Protein AF-A0A7C6WAG6-F1 (afdb_monomer)

Secondary structure (DSSP, 8-state):
-----EE--SS-HHHHHHHHHHHHHHHHHHTT--S-SS-HHHHHHHEE----TTSTT---HHHHHHHHHHHHHHSPPPPTTTHHHHHHHHHHHHHTTSS-TT----------TTHHHHTHHHHHHH--

Structure (mmCIF, N/CA/C/O backbone):
data_AF-A0A7C6WAG6-F1
#
_entry.id   AF-A0A7C6WAG6-F1
#
loop_
_atom_site.group_PDB
_atom_site.id
_atom_site.type_symbol
_atom_site.label_atom_id
_atom_site.label_alt_id
_atom_site.label_comp_id
_atom_site.label_asym_id
_atom_site.label_entity_id
_atom_site.label_seq_id
_atom_site.pdbx_PDB_ins_code
_atom_site.Cartn_x
_atom_site.Cartn_y
_atom_site.Cartn_z
_atom_site.occupancy
_atom_site.B_iso_or_equiv
_atom_site.auth_seq_id
_atom_site.auth_comp_id
_atom_site.auth_asym_id
_atom_site.auth_atom_id
_atom_site.pdbx_PDB_model_num
ATOM 1 N N . SER A 1 1 ? -20.829 -3.366 8.754 1.00 75.94 1 SER A N 1
ATOM 2 C CA . SER A 1 1 ? -19.854 -2.316 9.108 1.00 75.94 1 SER A CA 1
ATOM 3 C C . SER A 1 1 ? -18.840 -2.196 7.984 1.00 75.94 1 SER A C 1
ATOM 5 O O . SER A 1 1 ? -18.591 -3.189 7.307 1.00 75.94 1 SER A O 1
ATOM 7 N N . LEU A 1 2 ? -18.307 -0.996 7.737 1.00 87.19 2 LEU A N 1
ATOM 8 C CA . LEU A 1 2 ? -17.187 -0.804 6.810 1.00 87.19 2 LEU A CA 1
ATOM 9 C C . LEU A 1 2 ? -15.918 -1.352 7.477 1.00 87.19 2 LEU A C 1
ATOM 11 O O . LEU A 1 2 ? -15.669 -1.038 8.638 1.00 87.19 2 LEU A O 1
ATOM 15 N N . LYS A 1 3 ? -15.153 -2.190 6.773 1.00 92.44 3 LYS A N 1
ATOM 16 C CA . LYS A 1 3 ? -13.855 -2.686 7.244 1.00 92.44 3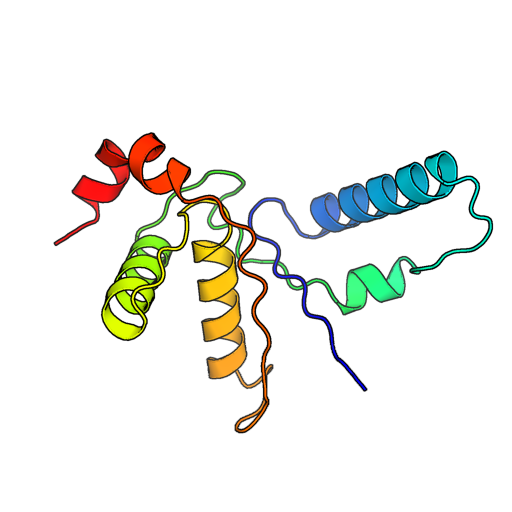 LYS A CA 1
ATOM 17 C C . LYS A 1 3 ? -12.759 -1.967 6.468 1.00 92.44 3 LYS A C 1
ATOM 19 O O . LYS A 1 3 ? -12.761 -2.018 5.241 1.00 92.44 3 LYS A O 1
ATOM 24 N N . THR A 1 4 ? -11.840 -1.334 7.183 1.00 94.00 4 THR A N 1
ATOM 25 C CA . THR A 1 4 ? -10.673 -0.666 6.599 1.00 94.00 4 THR A CA 1
ATOM 26 C C . THR A 1 4 ? -9.474 -1.598 6.677 1.00 94.00 4 THR A C 1
ATOM 28 O O . THR A 1 4 ? -9.233 -2.192 7.726 1.00 94.00 4 THR A O 1
ATOM 31 N N . LEU A 1 5 ? -8.748 -1.736 5.569 1.00 96.06 5 LEU A N 1
ATOM 32 C CA . LEU A 1 5 ? -7.491 -2.475 5.493 1.00 96.06 5 LEU A CA 1
ATOM 33 C C . LEU A 1 5 ? -6.408 -1.509 5.005 1.00 96.06 5 LEU A C 1
ATOM 35 O O . LEU A 1 5 ? -6.533 -0.948 3.917 1.00 96.06 5 LEU A O 1
ATOM 39 N N . CYS A 1 6 ? -5.364 -1.320 5.804 1.00 95.88 6 CYS A N 1
ATOM 40 C CA . CYS A 1 6 ? -4.226 -0.461 5.496 1.00 95.88 6 CYS A CA 1
ATOM 41 C C . CYS A 1 6 ? -3.039 -1.348 5.118 1.00 95.88 6 CYS A C 1
ATOM 43 O O . CYS A 1 6 ? -2.472 -2.017 5.977 1.00 95.88 6 CYS A O 1
ATOM 45 N N . ILE A 1 7 ? -2.684 -1.389 3.834 1.00 97.38 7 ILE A N 1
ATOM 46 C CA . ILE A 1 7 ? -1.595 -2.233 3.325 1.00 97.38 7 ILE A CA 1
ATOM 47 C C . ILE A 1 7 ? -0.280 -1.450 3.422 1.00 97.38 7 ILE A C 1
ATOM 49 O O . ILE A 1 7 ? -0.114 -0.438 2.746 1.00 97.38 7 ILE A O 1
ATOM 53 N N . GLY A 1 8 ? 0.640 -1.908 4.271 1.00 96.19 8 GLY A N 1
ATOM 54 C CA . GLY A 1 8 ? 1.963 -1.317 4.471 1.00 96.19 8 GLY A CA 1
ATOM 55 C C . GLY A 1 8 ? 2.941 -1.718 3.365 1.00 96.19 8 GLY A C 1
ATOM 56 O O . GLY A 1 8 ? 3.163 -2.908 3.135 1.00 96.19 8 GLY A O 1
ATOM 57 N N . VAL A 1 9 ? 3.522 -0.719 2.693 1.00 95.62 9 VAL A N 1
ATOM 58 C CA . VAL A 1 9 ? 4.284 -0.871 1.433 1.00 95.62 9 VAL A CA 1
ATOM 59 C C . VAL A 1 9 ? 5.752 -0.427 1.509 1.00 95.62 9 VAL A C 1
ATOM 61 O O . VAL A 1 9 ? 6.440 -0.355 0.489 1.00 95.62 9 VAL A O 1
ATOM 64 N N . GLY A 1 10 ? 6.246 -0.140 2.711 1.00 90.94 10 GLY A N 1
ATOM 65 C CA . GLY A 1 10 ? 7.623 0.288 2.945 1.00 90.94 10 GLY A CA 1
ATOM 66 C C . GLY A 1 10 ? 8.197 -0.411 4.163 1.00 90.94 10 GLY A C 1
ATOM 67 O O . GLY A 1 10 ? 8.780 -1.490 4.039 1.00 90.94 10 GLY A O 1
ATOM 68 N N . ASP A 1 11 ? 7.993 0.209 5.316 1.00 91.56 11 ASP A N 1
ATOM 69 C CA . ASP A 1 11 ? 8.721 -0.111 6.538 1.00 91.56 11 ASP A CA 1
ATOM 70 C C . ASP A 1 11 ? 8.195 -1.367 7.254 1.00 91.56 11 ASP A C 1
ATOM 72 O O . ASP A 1 11 ? 7.068 -1.830 7.000 1.00 91.56 11 ASP A O 1
ATOM 76 N N . PRO A 1 12 ? 9.010 -1.967 8.142 1.00 92.69 12 PRO A N 1
ATOM 77 C CA . PRO A 1 12 ? 8.574 -3.047 9.011 1.00 92.69 12 PRO A CA 1
ATOM 78 C C . PRO A 1 12 ? 7.339 -2.658 9.824 1.00 92.69 12 PRO A C 1
ATOM 80 O O . PRO A 1 12 ? 7.095 -1.493 10.127 1.00 92.69 12 PRO A O 1
ATOM 83 N N . ARG A 1 13 ? 6.560 -3.668 10.222 1.00 93.06 13 ARG A N 1
ATOM 84 C CA . ARG A 1 13 ? 5.277 -3.458 10.907 1.00 93.06 13 ARG A CA 1
ATOM 85 C C . ARG A 1 13 ? 5.396 -2.548 12.132 1.00 93.06 13 ARG A C 1
ATOM 87 O O . ARG A 1 13 ? 4.534 -1.705 12.322 1.00 93.06 13 ARG A O 1
ATOM 94 N N . GLU A 1 14 ? 6.401 -2.776 12.969 1.00 93.19 14 GLU A N 1
ATOM 95 C CA . GLU A 1 14 ? 6.572 -2.065 14.241 1.00 93.19 14 GLU A CA 1
ATOM 96 C C . GLU A 1 14 ? 6.820 -0.570 14.011 1.00 93.19 14 GLU A C 1
ATOM 98 O O . GLU A 1 14 ? 6.098 0.252 14.567 1.00 93.19 14 GLU A O 1
ATOM 103 N N . GLU A 1 15 ? 7.742 -0.240 13.106 1.00 93.31 15 GLU A N 1
ATOM 104 C CA . GLU A 1 15 ? 8.058 1.136 12.702 1.00 93.31 15 GLU A CA 1
ATOM 105 C C . GLU A 1 15 ? 6.845 1.828 12.067 1.00 93.31 15 GLU A C 1
ATOM 107 O O . GLU A 1 15 ? 6.451 2.910 12.491 1.00 93.31 15 GLU A O 1
ATOM 112 N N . LEU A 1 16 ? 6.158 1.152 11.139 1.00 92.81 16 LEU A N 1
ATOM 113 C CA . LEU A 1 16 ? 4.955 1.692 10.504 1.00 92.81 16 LEU A CA 1
ATOM 114 C C . LEU A 1 16 ? 3.842 2.005 11.518 1.00 92.81 16 LEU A C 1
ATOM 116 O O . LEU A 1 16 ? 3.141 3.007 11.378 1.00 92.81 16 LEU A O 1
ATOM 120 N N . LEU A 1 17 ? 3.644 1.156 12.530 1.00 94.56 17 LEU A N 1
ATOM 121 C CA . LEU A 1 17 ? 2.634 1.393 13.565 1.00 94.56 17 LEU A CA 1
ATOM 122 C C . LEU A 1 17 ? 3.012 2.568 14.469 1.00 94.56 17 LEU A C 1
ATOM 124 O O . LEU A 1 17 ? 2.138 3.372 14.806 1.00 94.56 17 LEU A O 1
ATOM 128 N N . GLU A 1 18 ? 4.287 2.672 14.842 1.00 93.94 18 GLU A N 1
ATOM 129 C CA . GLU A 1 18 ? 4.802 3.791 15.630 1.00 93.94 18 GLU A CA 1
ATOM 130 C C . GLU A 1 18 ? 4.620 5.115 14.879 1.00 93.94 18 GLU A C 1
ATOM 132 O O . GLU A 1 18 ? 4.008 6.045 15.414 1.00 93.94 18 GLU A O 1
ATOM 137 N N . ASP A 1 19 ? 5.038 5.173 13.614 1.00 93.12 19 ASP A N 1
ATOM 138 C CA . ASP A 1 19 ? 4.938 6.369 12.778 1.00 93.12 19 ASP A CA 1
ATOM 139 C C . ASP A 1 19 ? 3.492 6.820 12.577 1.00 93.12 19 ASP A C 1
ATOM 141 O O . ASP A 1 19 ? 3.168 8.002 12.746 1.00 93.12 19 ASP A O 1
ATOM 145 N N . VAL A 1 20 ? 2.591 5.886 12.255 1.00 92.38 20 VAL A N 1
ATOM 146 C CA . VAL A 1 20 ? 1.168 6.204 12.083 1.00 92.38 20 VAL A CA 1
ATOM 147 C C . VAL A 1 20 ? 0.574 6.724 13.389 1.00 92.38 20 VAL A C 1
ATOM 149 O O . VAL A 1 20 ? -0.153 7.718 13.367 1.00 92.38 20 VAL A O 1
ATOM 152 N N . ASN A 1 21 ? 0.905 6.113 14.528 1.00 91.62 21 ASN A N 1
ATOM 153 C CA . ASN A 1 21 ? 0.426 6.582 15.825 1.00 91.62 21 ASN A CA 1
ATOM 154 C C . ASN A 1 21 ? 0.933 8.001 16.135 1.00 91.62 21 ASN A C 1
ATOM 156 O O . ASN A 1 21 ? 0.151 8.872 16.515 1.00 91.62 21 ASN A O 1
ATOM 160 N N . VAL A 1 22 ? 2.217 8.276 15.885 1.00 92.19 22 VAL A N 1
ATOM 161 C CA . VAL A 1 22 ? 2.802 9.616 16.048 1.00 92.19 22 VAL A CA 1
ATOM 162 C C . VAL A 1 22 ? 2.112 10.646 15.145 1.00 92.19 22 VAL A C 1
ATOM 164 O O . VAL A 1 22 ? 1.848 11.768 15.586 1.00 92.19 22 VAL A O 1
ATOM 167 N N . LEU A 1 23 ? 1.808 10.298 13.892 1.00 92.69 23 LEU A N 1
ATOM 168 C CA . LEU A 1 23 ? 1.108 11.188 12.959 1.00 92.69 23 LEU A CA 1
ATOM 169 C C . LEU A 1 23 ? -0.331 11.473 13.392 1.00 92.69 23 LEU A C 1
ATOM 171 O O . LEU A 1 23 ? -0.783 12.614 13.260 1.00 92.69 23 LEU A O 1
ATOM 175 N N . VAL A 1 24 ? -1.037 10.474 13.923 1.00 90.88 24 VAL A N 1
ATOM 176 C CA . VAL A 1 24 ? -2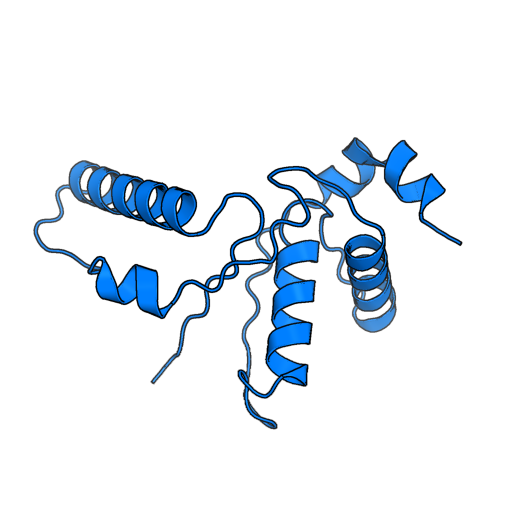.389 10.641 14.473 1.00 90.88 24 VAL A CA 1
ATOM 177 C C . VAL A 1 24 ? -2.358 11.609 15.654 1.00 90.88 24 VAL A C 1
ATOM 179 O O . VAL A 1 24 ? -3.054 12.622 15.609 1.00 90.88 24 VAL A O 1
ATOM 182 N N . GLU A 1 25 ? -1.500 11.373 16.649 1.00 89.88 25 GLU A N 1
ATOM 183 C CA . GLU A 1 25 ? -1.385 12.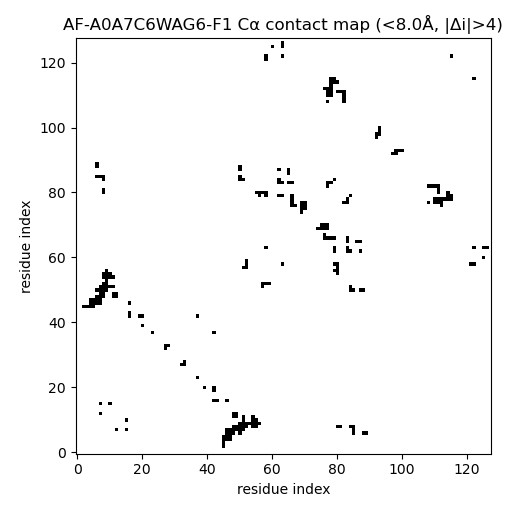236 17.836 1.00 89.88 25 GLU A CA 1
ATOM 184 C C . GLU A 1 25 ? -1.015 13.682 17.469 1.00 89.88 25 GLU A C 1
ATOM 186 O O . GLU A 1 25 ? -1.643 14.640 17.929 1.00 89.88 25 GLU A O 1
ATOM 191 N N . LYS A 1 26 ? -0.042 13.863 16.567 1.00 92.25 26 LYS A N 1
ATOM 192 C CA . LYS A 1 26 ? 0.345 15.197 16.080 1.00 92.25 26 LYS A CA 1
ATOM 193 C C . LYS A 1 26 ? -0.796 15.892 15.341 1.00 92.25 26 LYS A C 1
ATOM 195 O O . LYS A 1 26 ? -0.988 17.093 15.511 1.00 92.25 26 LYS A O 1
ATOM 200 N N . THR A 1 27 ? -1.553 15.154 14.532 1.00 92.50 27 THR A N 1
ATOM 201 C CA . THR A 1 27 ? -2.691 15.700 13.783 1.00 92.50 27 THR A CA 1
ATOM 202 C C . THR A 1 27 ? -3.818 16.122 14.723 1.00 92.50 27 THR A C 1
ATOM 204 O O . THR A 1 27 ? -4.347 17.219 14.569 1.00 92.50 27 THR A O 1
ATOM 207 N N . LEU A 1 28 ? -4.148 15.308 15.730 1.00 91.12 28 LEU A N 1
ATOM 208 C CA . LEU A 1 28 ? -5.151 15.653 16.744 1.00 91.12 28 LEU A CA 1
ATOM 209 C C . LEU A 1 28 ? -4.755 16.908 17.526 1.00 91.12 28 LEU A C 1
ATOM 211 O O . LEU A 1 28 ? -5.580 17.805 17.703 1.00 91.12 28 LEU A O 1
ATOM 215 N N . SER A 1 29 ? -3.478 17.010 17.908 1.00 90.81 29 SER A N 1
ATOM 216 C CA . SER A 1 29 ? -2.944 18.200 18.570 1.00 90.81 29 SER A CA 1
ATOM 217 C C . SER A 1 29 ? -3.053 19.454 17.697 1.00 90.81 29 SER A C 1
ATOM 219 O O . SER A 1 29 ? -3.450 20.500 18.204 1.00 90.81 29 SER A O 1
ATOM 221 N N . LEU A 1 30 ? -2.743 19.363 16.398 1.00 94.38 30 LEU A N 1
ATOM 222 C CA . LEU A 1 30 ? -2.860 20.490 15.461 1.00 94.38 30 LEU A CA 1
ATOM 223 C C . LEU A 1 30 ? -4.309 20.928 15.219 1.00 94.38 30 LEU A C 1
ATOM 225 O O . LEU A 1 30 ? -4.548 22.092 14.906 1.00 94.38 30 LEU A O 1
ATOM 229 N N . LEU A 1 31 ? -5.261 20.002 15.330 1.00 93.25 31 LEU A N 1
ATOM 230 C CA . LEU A 1 31 ? -6.688 20.269 15.154 1.00 93.25 31 LEU A CA 1
ATOM 231 C C . LEU A 1 31 ? -7.389 20.684 16.456 1.00 93.25 31 LEU A C 1
ATOM 233 O O . LEU A 1 31 ? -8.603 20.871 16.437 1.00 93.25 31 LEU A O 1
ATOM 237 N N . GLU A 1 32 ? -6.652 20.808 17.566 1.00 93.19 32 GLU A N 1
ATOM 238 C CA . GLU A 1 32 ? -7.197 21.107 18.901 1.00 93.19 32 GLU A CA 1
ATOM 239 C C . GLU A 1 32 ? -8.322 20.132 19.309 1.00 93.19 32 GLU A C 1
ATOM 241 O O . GLU A 1 32 ? -9.288 20.496 19.981 1.00 93.19 32 GLU A O 1
ATOM 246 N N . MET A 1 33 ? -8.215 18.872 18.875 1.00 88.62 33 MET A N 1
ATOM 247 C CA . MET A 1 33 ? -9.205 17.837 19.162 1.00 88.62 33 MET A CA 1
ATOM 248 C C . MET A 1 33 ? -8.784 17.017 20.380 1.00 88.62 33 MET A C 1
ATOM 250 O O . MET A 1 33 ? -7.761 16.334 20.361 1.00 88.62 33 MET A O 1
ATOM 254 N N . GLU A 1 34 ? -9.610 17.041 21.427 1.00 74.00 34 GLU A N 1
ATOM 255 C CA . GLU A 1 34 ? -9.461 16.166 22.590 1.00 74.00 34 GLU A CA 1
ATOM 256 C C . GLU A 1 34 ? -10.226 14.848 22.374 1.00 74.00 34 GLU A C 1
ATOM 258 O O . GLU A 1 34 ? -11.429 14.844 22.108 1.00 74.00 34 GLU A O 1
ATOM 263 N N . GLY A 1 35 ? -9.529 13.717 22.515 1.00 64.69 35 GLY A N 1
ATOM 264 C CA . GLY A 1 35 ? -10.104 12.372 22.411 1.00 64.69 35 GLY A CA 1
ATOM 265 C C . GLY A 1 35 ? -9.606 11.587 21.195 1.00 64.69 35 GLY A C 1
ATOM 266 O O . GLY A 1 35 ? -9.624 12.065 20.063 1.00 64.69 35 GLY A O 1
ATOM 267 N N . GLY A 1 36 ? -9.163 10.350 21.442 1.00 64.69 36 GLY A N 1
ATOM 268 C CA . GLY A 1 36 ? -8.633 9.450 20.420 1.00 64.69 36 GLY A CA 1
ATOM 269 C C . GLY A 1 36 ? -9.711 9.022 19.427 1.00 64.69 36 GLY A C 1
ATOM 270 O O . GLY A 1 36 ? -10.488 8.111 19.704 1.00 64.69 36 GLY A O 1
ATOM 271 N N . ILE A 1 37 ? -9.741 9.672 18.259 1.00 79.44 37 ILE A N 1
ATOM 272 C CA . ILE A 1 37 ? -10.568 9.268 17.104 1.00 79.44 37 ILE A CA 1
ATOM 273 C C . ILE A 1 37 ? -10.227 7.831 16.678 1.00 79.44 37 ILE A C 1
ATOM 275 O O . ILE A 1 37 ? -11.088 7.094 16.199 1.00 79.44 37 ILE A O 1
ATOM 279 N N . LEU A 1 38 ? -8.968 7.439 16.869 1.00 85.31 38 LEU A N 1
ATOM 280 C CA . LEU A 1 38 ? -8.446 6.098 16.657 1.00 85.31 38 LEU A CA 1
ATOM 281 C C . LEU A 1 38 ? -7.640 5.696 17.890 1.00 85.31 38 LEU A C 1
ATOM 283 O O . LEU A 1 38 ? -6.876 6.501 18.419 1.00 85.31 38 LEU A O 1
ATOM 287 N N . THR A 1 39 ? -7.789 4.452 18.333 1.00 88.69 39 THR A N 1
ATOM 288 C CA . THR A 1 39 ? -6.880 3.853 19.316 1.00 88.69 39 THR A CA 1
ATOM 289 C C . THR A 1 39 ? -5.720 3.153 18.608 1.00 88.69 39 THR A C 1
ATOM 291 O O . THR A 1 39 ? -5.843 2.740 17.453 1.00 88.69 39 THR A O 1
ATOM 294 N N . VAL A 1 40 ? -4.615 2.917 19.323 1.00 87.56 40 VAL A N 1
ATOM 295 C CA . VAL A 1 40 ? -3.502 2.076 18.832 1.00 87.56 40 VAL A CA 1
ATOM 296 C C . VAL A 1 40 ? -4.016 0.726 18.325 1.00 87.56 40 VAL A C 1
ATOM 298 O O . VAL A 1 40 ? -3.630 0.268 17.255 1.00 87.56 40 VAL A O 1
ATOM 301 N N . LYS A 1 41 ? -4.974 0.125 19.038 1.00 91.31 41 LYS A N 1
ATOM 302 C CA . LYS A 1 41 ? -5.577 -1.154 18.657 1.00 91.31 41 LYS A CA 1
ATOM 303 C C . LYS A 1 41 ? -6.368 -1.073 17.346 1.00 91.31 41 LYS A C 1
ATOM 305 O O . LYS A 1 41 ? -6.385 -2.047 16.594 1.00 91.31 41 LYS A O 1
ATOM 310 N N . ASP A 1 42 ? -7.013 0.059 17.061 1.00 92.06 42 ASP A N 1
ATOM 311 C CA . ASP A 1 42 ? -7.718 0.268 15.790 1.00 92.06 42 ASP A CA 1
ATOM 312 C C . ASP A 1 42 ? -6.725 0.344 14.625 1.00 92.06 42 ASP A C 1
ATOM 314 O O . ASP A 1 42 ? -6.931 -0.297 13.591 1.00 92.06 42 ASP A O 1
ATOM 318 N N . ILE A 1 43 ? -5.614 1.063 14.817 1.00 92.12 43 ILE A N 1
ATOM 319 C CA . ILE A 1 43 ? -4.525 1.178 13.836 1.00 92.12 43 ILE A CA 1
ATOM 320 C C . ILE A 1 43 ? -3.893 -0.199 13.590 1.00 92.12 43 ILE A C 1
ATOM 322 O O . ILE A 1 43 ? -3.785 -0.649 12.445 1.00 92.12 43 ILE A O 1
ATOM 326 N N . GLU A 1 44 ? -3.535 -0.913 14.656 1.00 94.19 44 GLU A N 1
ATOM 327 C CA . GLU A 1 44 ? -2.958 -2.256 14.588 1.00 94.19 44 GLU A CA 1
ATOM 328 C C . GLU A 1 44 ? -3.879 -3.256 13.887 1.00 94.19 44 GLU A C 1
ATOM 330 O O . GLU A 1 44 ? -3.415 -4.041 13.053 1.00 94.19 44 GLU A O 1
ATOM 335 N N . GLY A 1 45 ? -5.173 -3.224 14.218 1.00 94.12 45 GLY A N 1
ATOM 336 C CA . GLY A 1 45 ? -6.181 -4.130 13.675 1.00 94.12 45 GLY A CA 1
ATOM 337 C C . GLY A 1 45 ? -6.504 -3.884 12.200 1.00 94.12 45 GLY A C 1
ATOM 338 O O . GLY A 1 45 ? -6.896 -4.821 11.502 1.00 94.12 45 GLY A O 1
ATOM 339 N N . ALA A 1 46 ? -6.326 -2.652 11.714 1.00 94.38 46 ALA A N 1
ATOM 340 C CA . ALA A 1 46 ? -6.494 -2.307 10.303 1.00 94.38 46 ALA A CA 1
ATOM 341 C C . ALA A 1 46 ? -5.223 -2.554 9.469 1.00 94.38 46 ALA A C 1
ATOM 343 O O . ALA A 1 46 ? -5.313 -2.726 8.252 1.00 94.38 46 ALA A O 1
ATOM 344 N N . THR A 1 47 ? -4.047 -2.570 10.098 1.00 95.56 47 THR A N 1
ATOM 345 C CA . THR A 1 47 ? -2.752 -2.629 9.408 1.00 95.56 47 THR A CA 1
ATOM 346 C C . THR A 1 47 ? -2.387 -4.041 8.966 1.00 95.56 47 THR A C 1
ATOM 348 O O . THR A 1 47 ? -2.297 -4.967 9.776 1.00 95.56 47 THR A O 1
ATOM 351 N N . ILE A 1 48 ? -2.055 -4.185 7.687 1.00 96.19 48 ILE A N 1
ATOM 352 C CA . ILE A 1 48 ? -1.523 -5.398 7.070 1.00 96.19 48 ILE A CA 1
ATOM 353 C C . ILE A 1 48 ? -0.113 -5.083 6.571 1.00 96.19 48 ILE A C 1
ATOM 355 O O . ILE A 1 48 ? 0.063 -4.256 5.684 1.00 96.19 48 ILE A O 1
ATOM 359 N N . ALA A 1 49 ? 0.893 -5.730 7.153 1.00 94.56 49 ALA A N 1
ATOM 360 C CA . ALA A 1 49 ? 2.298 -5.523 6.803 1.00 94.56 49 ALA A CA 1
ATOM 361 C C . ALA A 1 49 ? 2.813 -6.631 5.869 1.00 94.56 49 ALA A C 1
ATOM 363 O O . ALA A 1 49 ? 2.114 -7.609 5.616 1.00 94.56 49 ALA A O 1
ATOM 364 N N . GLY A 1 50 ? 4.056 -6.492 5.400 1.00 94.38 50 GLY A N 1
ATOM 365 C CA . GLY A 1 50 ? 4.743 -7.518 4.605 1.00 94.38 50 GLY A CA 1
ATOM 366 C C . GLY A 1 50 ? 4.814 -7.236 3.104 1.00 94.38 50 GLY A C 1
ATOM 367 O O . GLY A 1 50 ? 5.476 -7.978 2.389 1.00 94.38 50 GLY A O 1
ATOM 368 N N . TYR A 1 51 ? 4.228 -6.135 2.629 1.00 97.00 51 TYR A N 1
ATOM 369 C CA . TYR A 1 51 ? 4.269 -5.734 1.217 1.00 97.00 51 TYR A CA 1
ATOM 370 C C . TYR A 1 51 ? 5.302 -4.632 0.946 1.00 97.00 51 TYR A C 1
ATOM 372 O O . TYR A 1 51 ? 5.164 -3.863 0.001 1.00 97.00 51 TYR A O 1
ATOM 380 N N . GLY A 1 52 ? 6.348 -4.553 1.776 1.00 95.19 52 GLY A N 1
ATOM 381 C CA . GLY A 1 52 ? 7.467 -3.622 1.603 1.00 95.19 52 GLY A CA 1
ATOM 382 C C . GLY A 1 52 ? 8.447 -4.028 0.500 1.00 95.19 52 GLY A C 1
ATOM 383 O O . GLY A 1 52 ? 9.074 -3.165 -0.105 1.00 95.19 52 GLY A O 1
ATOM 384 N N . PHE A 1 53 ? 8.552 -5.327 0.188 1.00 95.25 53 PHE A N 1
ATOM 385 C CA . PHE A 1 53 ? 9.456 -5.869 -0.842 1.00 95.25 53 PHE A CA 1
ATOM 386 C C . PHE A 1 53 ? 10.925 -5.444 -0.685 1.00 95.25 53 PHE A C 1
ATOM 388 O O . PHE A 1 53 ? 11.575 -5.073 -1.653 1.00 95.25 53 PHE A O 1
ATOM 395 N N . GLY A 1 54 ? 11.454 -5.497 0.538 1.00 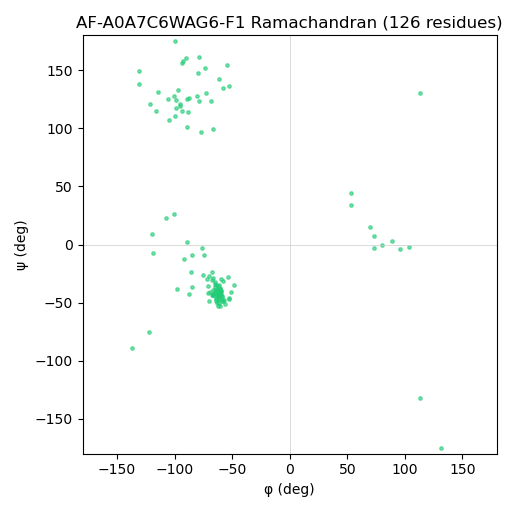90.94 54 GLY A N 1
ATOM 396 C CA . GLY A 1 54 ? 12.834 -5.087 0.831 1.00 90.94 54 GLY A CA 1
ATOM 397 C C . GLY A 1 54 ? 12.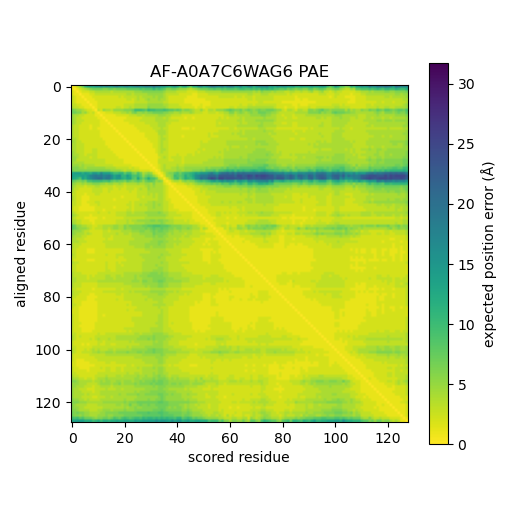976 -3.648 1.330 1.00 90.94 54 GLY A C 1
ATOM 398 O O . GLY A 1 54 ? 14.070 -3.276 1.740 1.00 90.94 54 GLY A O 1
ATOM 399 N N . GLY A 1 55 ? 11.879 -2.885 1.373 1.00 91.81 55 GLY A N 1
ATOM 400 C CA . GLY A 1 55 ? 11.806 -1.590 2.044 1.00 91.81 55 GLY A CA 1
ATOM 401 C C . GLY A 1 55 ? 11.181 -0.492 1.189 1.00 91.81 55 GLY A C 1
ATOM 402 O O . GLY A 1 55 ? 10.687 -0.705 0.072 1.00 91.81 55 GLY A O 1
ATOM 403 N N . TYR A 1 56 ? 11.193 0.719 1.737 1.00 92.62 56 TYR A N 1
ATOM 404 C CA . TYR A 1 56 ? 10.708 1.900 1.041 1.00 92.62 56 TYR A CA 1
ATOM 405 C C . TYR A 1 56 ? 11.460 2.135 -0.282 1.00 92.62 56 TYR A C 1
ATOM 407 O O . TYR A 1 56 ? 12.684 2.044 -0.354 1.00 92.62 56 TYR A O 1
ATOM 415 N N . GLY A 1 57 ? 10.717 2.435 -1.352 1.00 93.25 57 GLY A N 1
ATOM 416 C CA . GLY A 1 57 ? 11.290 2.730 -2.671 1.00 93.25 57 GLY A CA 1
ATOM 417 C C . GLY A 1 57 ? 11.852 1.527 -3.438 1.00 93.25 57 GLY A C 1
ATOM 418 O O . GLY A 1 57 ? 12.266 1.694 -4.582 1.00 93.25 57 GLY A O 1
ATOM 419 N N . THR A 1 58 ? 11.85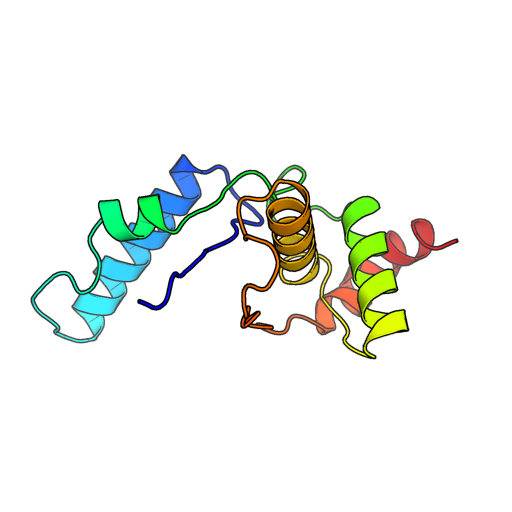6 0.316 -2.866 1.00 95.50 58 THR A N 1
ATOM 420 C CA . THR A 1 58 ? 12.341 -0.872 -3.582 1.00 95.50 58 THR A CA 1
ATOM 421 C C . THR A 1 58 ? 11.401 -1.246 -4.725 1.00 95.50 58 THR A C 1
ATOM 423 O O . THR A 1 58 ? 10.211 -1.477 -4.495 1.00 95.50 58 THR A O 1
ATOM 426 N N . ILE A 1 59 ? 11.948 -1.322 -5.941 1.00 96.50 59 ILE A N 1
ATOM 427 C CA . ILE A 1 59 ? 11.229 -1.697 -7.162 1.00 96.50 59 ILE A CA 1
ATOM 428 C C . ILE A 1 59 ? 11.493 -3.174 -7.450 1.00 96.50 59 ILE A C 1
ATOM 430 O O . ILE A 1 59 ? 12.647 -3.587 -7.552 1.00 96.50 59 ILE A O 1
ATOM 434 N N . VAL A 1 60 ? 10.432 -3.971 -7.579 1.00 96.38 60 VAL A N 1
ATOM 435 C CA . VAL A 1 60 ? 10.534 -5.419 -7.812 1.00 96.38 60 VAL A CA 1
ATOM 436 C C . VAL A 1 60 ? 9.642 -5.868 -8.960 1.00 96.38 60 VAL A C 1
ATOM 438 O O . VAL A 1 60 ? 8.573 -5.298 -9.201 1.00 96.38 60 VAL A O 1
ATOM 441 N N . LYS A 1 61 ? 10.073 -6.919 -9.660 1.00 96.94 61 LYS A N 1
ATOM 442 C CA . LYS A 1 61 ? 9.443 -7.394 -10.895 1.00 96.94 61 LYS A CA 1
ATOM 443 C C . LYS A 1 61 ? 7.981 -7.789 -10.695 1.00 96.94 61 LYS A C 1
ATOM 445 O O . LYS A 1 61 ? 7.141 -7.476 -11.530 1.00 96.94 61 LYS A O 1
ATOM 450 N N . GLU A 1 62 ? 7.661 -8.435 -9.584 1.00 96.50 62 GLU A N 1
ATOM 451 C CA . GLU A 1 62 ? 6.315 -8.899 -9.248 1.00 96.50 62 GLU A CA 1
ATOM 452 C C . GLU A 1 62 ? 5.320 -7.735 -9.152 1.00 96.50 62 GLU A C 1
ATOM 454 O O . GLU A 1 62 ? 4.182 -7.841 -9.612 1.00 96.50 62 GLU A O 1
ATOM 459 N N . VAL A 1 63 ? 5.764 -6.596 -8.614 1.00 97.75 63 VAL A N 1
ATOM 460 C CA . VAL A 1 63 ? 4.958 -5.372 -8.536 1.00 97.75 63 VAL A CA 1
ATOM 461 C C . VAL A 1 63 ? 4.786 -4.764 -9.927 1.00 97.75 63 VAL A C 1
ATOM 463 O O . VAL A 1 63 ? 3.671 -4.390 -10.285 1.00 97.75 63 VAL A O 1
ATOM 466 N N . ILE A 1 64 ? 5.840 -4.733 -10.749 1.00 97.94 64 ILE A N 1
ATOM 467 C CA . ILE A 1 64 ? 5.748 -4.253 -12.140 1.00 97.94 64 ILE A CA 1
ATOM 468 C C . ILE A 1 64 ? 4.769 -5.099 -12.966 1.00 97.94 64 ILE A C 1
ATOM 470 O O . ILE A 1 64 ? 3.983 -4.554 -13.745 1.00 97.94 64 ILE A O 1
ATOM 474 N N . GLU A 1 65 ? 4.741 -6.416 -12.763 1.00 97.81 65 GLU A N 1
ATOM 475 C CA . GLU A 1 65 ? 3.765 -7.299 -13.407 1.00 97.81 65 GLU A CA 1
ATOM 476 C C . GLU A 1 65 ? 2.322 -6.983 -12.986 1.00 97.81 65 GLU A C 1
ATOM 478 O O . GLU A 1 65 ? 1.433 -6.962 -13.843 1.00 97.81 65 GLU A O 1
ATOM 483 N N . VAL A 1 66 ? 2.080 -6.654 -11.710 1.00 98.00 66 VAL A N 1
ATOM 484 C CA . VAL A 1 66 ? 0.761 -6.189 -11.241 1.00 98.00 66 VAL A CA 1
ATOM 485 C C . VAL A 1 66 ? 0.375 -4.864 -11.890 1.00 98.00 66 VAL A C 1
ATOM 487 O O . VAL A 1 66 ? -0.739 -4.747 -12.402 1.00 98.00 66 VAL A O 1
ATOM 490 N N . ILE A 1 67 ? 1.284 -3.886 -11.939 1.00 97.94 67 ILE A N 1
ATOM 491 C CA . ILE A 1 67 ? 1.027 -2.598 -12.604 1.00 97.94 67 ILE A CA 1
ATOM 492 C C . ILE A 1 67 ? 0.637 -2.836 -14.063 1.00 97.94 67 ILE A C 1
ATOM 494 O O . ILE A 1 67 ? -0.375 -2.314 -14.534 1.00 97.94 67 ILE A O 1
ATOM 498 N N . ARG A 1 68 ? 1.398 -3.673 -14.778 1.00 97.44 68 ARG A N 1
ATOM 499 C CA . ARG A 1 68 ? 1.130 -3.981 -16.186 1.00 97.44 68 ARG A CA 1
ATOM 500 C C . ARG A 1 68 ? -0.193 -4.720 -16.371 1.00 97.44 68 ARG A C 1
ATOM 502 O O . ARG A 1 68 ? -0.909 -4.451 -17.337 1.00 97.44 68 ARG A O 1
ATOM 509 N N . TYR A 1 69 ? -0.523 -5.639 -15.467 1.00 97.88 69 TYR A N 1
ATOM 510 C CA . TYR A 1 69 ? -1.801 -6.345 -15.464 1.00 97.88 69 TYR A CA 1
ATOM 511 C C . TYR A 1 69 ? -2.974 -5.370 -15.311 1.00 97.88 69 TYR A C 1
ATOM 513 O O . TYR A 1 69 ? -3.866 -5.363 -16.161 1.00 97.88 69 TYR A O 1
ATOM 521 N N . VAL A 1 70 ? -2.945 -4.511 -14.288 1.00 98.19 70 VAL A N 1
ATOM 522 C CA . VAL A 1 70 ? -4.012 -3.535 -14.013 1.00 98.19 70 VAL A CA 1
ATOM 523 C C . VAL A 1 70 ? -4.138 -2.526 -15.153 1.00 98.19 70 VAL A C 1
ATOM 525 O O . VAL A 1 70 ? -5.245 -2.298 -15.641 1.00 98.19 70 VAL A O 1
ATOM 528 N N . ALA A 1 71 ? -3.020 -2.010 -15.669 1.00 97.62 71 ALA A N 1
ATOM 529 C CA . ALA A 1 71 ? -3.026 -1.092 -16.804 1.00 97.62 71 ALA A CA 1
ATOM 530 C C . ALA A 1 71 ? -3.654 -1.724 -18.055 1.00 97.62 71 ALA A C 1
ATOM 532 O O . ALA A 1 71 ? -4.465 -1.093 -18.731 1.00 97.62 71 ALA A O 1
ATOM 533 N N . ARG A 1 72 ? -3.340 -2.992 -18.354 1.00 97.75 72 ARG A N 1
ATOM 534 C CA . ARG A 1 72 ? -3.908 -3.695 -19.518 1.00 97.75 72 ARG A CA 1
ATOM 535 C C . ARG A 1 72 ? -5.377 -4.070 -19.358 1.00 97.75 72 ARG A C 1
ATOM 537 O O . ARG A 1 72 ? -6.063 -4.204 -20.369 1.00 97.75 72 ARG A O 1
ATOM 544 N N . LYS A 1 73 ? -5.838 -4.322 -18.134 1.00 98.25 73 LYS A N 1
ATOM 545 C CA . LYS A 1 73 ? -7.218 -4.751 -17.872 1.00 98.25 73 LYS A CA 1
ATOM 546 C C . LYS A 1 73 ? -8.173 -3.581 -17.706 1.00 98.25 73 LYS A C 1
ATOM 548 O O . LYS A 1 73 ? -9.252 -3.614 -18.282 1.00 98.25 73 LYS A O 1
ATOM 553 N N . GLU A 1 74 ? -7.744 -2.556 -16.980 1.00 97.44 74 GLU A N 1
ATOM 554 C CA . GLU A 1 74 ? -8.617 -1.476 -16.516 1.00 97.44 74 GLU A CA 1
ATOM 555 C C . GLU A 1 74 ? -8.214 -0.098 -17.063 1.00 97.44 74 GLU A C 1
ATOM 557 O O . GLU A 1 74 ? -8.924 0.880 -16.851 1.00 97.44 74 GLU A O 1
ATOM 562 N N . GLY A 1 75 ? -7.069 0.021 -17.748 1.00 97.38 75 GLY A N 1
ATOM 563 C CA . GLY A 1 75 ? -6.546 1.318 -18.196 1.00 97.38 75 GLY A CA 1
ATOM 564 C C . GLY A 1 75 ? -6.053 2.213 -17.052 1.00 97.38 75 GLY A C 1
ATOM 565 O O . GLY A 1 75 ? -5.869 3.413 -17.247 1.00 97.38 75 GLY A O 1
ATOM 566 N N . ILE A 1 76 ? -5.849 1.643 -15.861 1.00 97.50 76 ILE A N 1
ATOM 567 C CA . ILE A 1 76 ? -5.403 2.353 -14.660 1.00 97.50 76 ILE A CA 1
ATOM 568 C C . ILE A 1 76 ? -3.907 2.117 -14.461 1.00 97.50 76 ILE A C 1
ATOM 570 O O . ILE A 1 76 ? -3.450 0.977 -14.407 1.00 97.50 76 ILE A O 1
ATOM 574 N N . TYR A 1 77 ? -3.152 3.203 -14.312 1.00 96.75 77 TYR A N 1
ATOM 575 C CA . TYR A 1 77 ? -1.719 3.155 -14.041 1.00 96.75 77 TYR A CA 1
ATOM 576 C C . TYR A 1 77 ? -1.441 3.348 -12.556 1.00 96.75 77 TYR A C 1
ATOM 578 O O . TYR A 1 77 ? -1.707 4.411 -12.003 1.00 96.75 77 TYR A O 1
ATOM 586 N N . LEU A 1 78 ? -0.852 2.321 -11.956 1.00 98.31 78 LEU A N 1
ATOM 587 C CA . LEU A 1 78 ? -0.330 2.336 -10.597 1.00 98.31 78 LEU A CA 1
ATOM 588 C C . LEU A 1 78 ? 1.159 2.715 -10.616 1.00 98.31 78 LEU A C 1
ATOM 590 O O . LEU A 1 78 ? 1.847 2.534 -11.621 1.00 98.31 78 LEU A O 1
ATOM 594 N N . ASP A 1 79 ? 1.662 3.211 -9.494 1.00 97.81 79 ASP A N 1
ATOM 595 C CA . ASP A 1 79 ? 3.072 3.532 -9.290 1.00 97.81 79 ASP A CA 1
ATOM 596 C C . ASP A 1 79 ? 3.843 2.368 -8.638 1.00 97.81 79 ASP A C 1
ATOM 598 O O . ASP A 1 79 ? 3.247 1.540 -7.942 1.00 97.81 79 ASP A O 1
ATOM 602 N N . PRO A 1 80 ? 5.169 2.290 -8.826 1.00 97.31 80 PRO A N 1
ATOM 603 C CA . PRO A 1 80 ? 5.951 1.134 -8.402 1.00 97.31 80 PRO A CA 1
ATOM 604 C C . PRO A 1 80 ? 6.396 1.179 -6.932 1.00 97.31 80 PRO A C 1
ATOM 606 O O . PRO A 1 80 ? 6.887 0.173 -6.418 1.00 97.31 80 PRO A O 1
ATOM 609 N N . VAL A 1 81 ? 6.202 2.304 -6.236 1.00 97.12 81 VAL A N 1
ATOM 610 C CA . VAL A 1 81 ? 6.604 2.490 -4.835 1.00 97.12 81 VAL A CA 1
ATOM 611 C C . VAL A 1 81 ? 5.436 2.268 -3.876 1.00 97.12 81 VAL A C 1
ATOM 613 O O . VAL A 1 81 ? 5.640 1.671 -2.822 1.00 97.12 81 VAL A O 1
ATOM 616 N N . TYR A 1 82 ? 4.221 2.695 -4.229 1.00 97.38 82 TYR A N 1
ATOM 617 C CA . TYR A 1 82 ? 3.060 2.674 -3.340 1.00 97.38 82 TYR A CA 1
ATOM 618 C C . TYR A 1 82 ? 1.897 1.869 -3.904 1.00 97.38 82 TYR A C 1
ATOM 620 O O . TYR A 1 82 ? 1.618 0.760 -3.446 1.00 97.38 82 TYR A O 1
ATOM 628 N N . THR A 1 83 ? 1.181 2.424 -4.880 1.00 98.31 83 THR A N 1
ATOM 629 C CA . THR A 1 83 ? -0.119 1.900 -5.313 1.00 98.31 83 THR A CA 1
ATOM 630 C C . THR A 1 83 ? 0.007 0.540 -5.991 1.00 98.31 83 THR A C 1
ATOM 632 O O . THR A 1 83 ? -0.870 -0.297 -5.801 1.00 98.31 83 THR A O 1
ATOM 635 N N . GLY A 1 84 ? 1.119 0.253 -6.673 1.00 98.19 84 GLY A N 1
ATOM 636 C CA . GLY A 1 84 ? 1.434 -1.073 -7.208 1.00 98.19 84 GLY A CA 1
ATOM 637 C C . GLY A 1 84 ? 1.617 -2.120 -6.109 1.00 98.19 84 GLY A C 1
ATOM 638 O O . GLY A 1 84 ? 1.009 -3.188 -6.172 1.00 98.19 84 GLY A O 1
ATOM 639 N N . LYS A 1 85 ? 2.387 -1.802 -5.059 1.00 98.44 85 LYS A N 1
ATOM 640 C CA . LYS A 1 85 ? 2.583 -2.686 -3.894 1.00 98.44 85 LYS A CA 1
ATOM 641 C C . LYS A 1 85 ? 1.283 -2.888 -3.115 1.00 98.44 85 LYS A C 1
ATOM 643 O O . LYS A 1 85 ? 0.951 -4.010 -2.738 1.00 98.44 85 LYS A O 1
ATOM 648 N N . ALA A 1 86 ? 0.509 -1.822 -2.923 1.00 98.31 86 ALA A N 1
ATOM 649 C CA . ALA A 1 86 ? -0.786 -1.892 -2.257 1.00 98.31 86 ALA A CA 1
ATOM 650 C C . ALA A 1 86 ? -1.784 -2.745 -3.055 1.00 98.31 86 ALA A C 1
ATOM 652 O O . ALA A 1 86 ? -2.509 -3.550 -2.474 1.00 98.31 86 ALA A O 1
ATOM 653 N N . PHE A 1 87 ? -1.800 -2.620 -4.386 1.00 98.62 87 PHE A N 1
ATOM 654 C CA . PHE A 1 87 ? -2.666 -3.435 -5.237 1.00 98.62 87 PHE A CA 1
ATOM 655 C C . PHE A 1 87 ? -2.209 -4.897 -5.290 1.00 98.62 87 PHE A C 1
ATOM 657 O O . PHE A 1 87 ? -3.051 -5.794 -5.280 1.00 98.62 87 PHE A O 1
ATOM 664 N N . PHE A 1 88 ? -0.896 -5.153 -5.266 1.00 98.62 88 PHE A N 1
ATOM 665 C CA . PHE A 1 88 ? -0.363 -6.503 -5.075 1.00 98.62 88 PHE A CA 1
ATOM 666 C C . PHE A 1 88 ? -0.909 -7.107 -3.776 1.00 98.62 88 PHE A C 1
ATOM 668 O O . PHE A 1 88 ? -1.482 -8.196 -3.802 1.00 98.62 88 PHE A O 1
ATOM 675 N N . GLY A 1 89 ? -0.801 -6.382 -2.658 1.00 98.38 89 GLY A N 1
ATOM 676 C CA . GLY A 1 89 ? -1.330 -6.842 -1.375 1.00 98.38 89 GLY A CA 1
ATOM 677 C C . GLY A 1 89 ? -2.841 -7.063 -1.403 1.00 98.38 89 GLY A C 1
ATOM 678 O O . GLY A 1 89 ? -3.326 -8.061 -0.884 1.00 98.38 89 GLY A O 1
ATOM 679 N N . LEU A 1 90 ? -3.600 -6.202 -2.084 1.00 98.38 90 LEU A N 1
ATOM 680 C CA . LEU A 1 90 ? -5.034 -6.408 -2.284 1.00 98.38 90 LEU A CA 1
ATOM 681 C C . LEU A 1 90 ? -5.319 -7.732 -3.011 1.00 98.38 90 LEU A C 1
ATOM 683 O O . LEU A 1 90 ? -6.168 -8.502 -2.561 1.00 98.38 90 LEU A O 1
ATOM 687 N N . MET A 1 91 ? -4.623 -8.002 -4.119 1.00 98.06 91 MET A N 1
ATOM 688 C CA . MET A 1 91 ? -4.791 -9.249 -4.873 1.00 98.06 91 MET A CA 1
ATOM 689 C C . MET A 1 91 ? -4.436 -10.470 -4.021 1.00 98.06 91 MET A C 1
ATOM 691 O O . MET A 1 91 ? -5.177 -11.453 -4.025 1.00 98.06 91 MET A O 1
ATOM 695 N N . ASP A 1 92 ? -3.346 -10.398 -3.263 1.00 98.31 92 ASP A N 1
ATOM 696 C CA . ASP A 1 92 ? -2.915 -11.460 -2.354 1.00 98.31 92 ASP A CA 1
ATOM 697 C C . ASP A 1 92 ? -3.958 -11.740 -1.255 1.00 98.31 92 ASP A C 1
ATOM 699 O O . ASP A 1 92 ? -4.349 -12.886 -1.040 1.00 98.31 92 ASP A O 1
ATOM 703 N N . LEU A 1 93 ? -4.527 -10.698 -0.642 1.00 98.12 93 LEU A N 1
ATOM 704 C CA . LEU A 1 93 ? -5.582 -10.827 0.374 1.00 98.12 93 LEU A CA 1
ATOM 705 C C . LEU A 1 93 ? -6.885 -11.422 -0.173 1.00 98.12 93 LEU A C 1
ATOM 707 O O . LEU A 1 93 ? -7.602 -12.110 0.560 1.00 98.12 93 LEU A O 1
ATOM 711 N N . VAL A 1 94 ? -7.207 -11.159 -1.443 1.00 97.94 94 VAL A N 1
ATOM 712 C CA . VAL A 1 94 ? -8.337 -11.797 -2.134 1.00 97.94 94 VAL A CA 1
ATOM 713 C C . VAL A 1 94 ? -8.039 -13.274 -2.386 1.00 97.94 94 VAL A C 1
ATOM 715 O O . VAL A 1 94 ? -8.861 -14.124 -2.046 1.00 97.94 94 VAL A O 1
ATOM 718 N N . HIS A 1 95 ? -6.866 -13.604 -2.931 1.00 97.31 95 HIS A N 1
ATOM 719 C CA . HIS A 1 95 ? -6.488 -14.994 -3.206 1.00 97.31 95 HIS A CA 1
ATOM 720 C C . HIS A 1 95 ? -6.354 -15.834 -1.929 1.00 97.31 95 HIS A C 1
ATOM 722 O O . HIS A 1 95 ? -6.759 -16.996 -1.916 1.00 97.31 95 HIS A O 1
ATOM 728 N N . GLY A 1 96 ? -5.851 -15.242 -0.844 1.00 96.88 96 GLY A N 1
ATOM 729 C CA . GLY A 1 96 ? -5.753 -15.868 0.474 1.00 96.88 96 GLY A CA 1
ATOM 730 C C . GLY A 1 96 ? -7.081 -15.954 1.235 1.00 96.88 96 GLY A C 1
ATOM 731 O O . GLY A 1 96 ? -7.116 -16.500 2.336 1.00 96.88 96 GLY A O 1
ATOM 732 N N . GLY A 1 97 ? -8.176 -15.410 0.690 1.00 96.38 97 GLY A N 1
ATOM 733 C CA . GLY A 1 97 ? -9.509 -15.459 1.299 1.00 96.38 97 GLY A CA 1
ATOM 734 C C . GLY A 1 97 ? -9.704 -14.546 2.516 1.00 96.38 97 GLY A C 1
ATOM 735 O O . GLY A 1 97 ? -10.759 -14.598 3.149 1.00 96.38 97 GLY A O 1
ATOM 736 N N . VAL A 1 98 ? -8.729 -13.686 2.838 1.00 95.88 98 VAL A N 1
ATOM 737 C CA . VAL A 1 98 ? -8.867 -12.655 3.884 1.00 95.88 98 VAL A CA 1
ATOM 738 C C . VAL A 1 98 ? -9.958 -11.658 3.494 1.00 95.88 98 VAL A C 1
ATOM 740 O O . VAL A 1 98 ? -10.754 -11.228 4.336 1.00 95.88 98 VAL A O 1
ATOM 743 N N . ILE A 1 99 ? -10.012 -11.314 2.207 1.00 96.94 99 ILE A N 1
ATOM 744 C CA . ILE A 1 99 ? -11.161 -10.657 1.592 1.00 96.94 99 ILE A CA 1
ATOM 745 C C . ILE A 1 99 ? -12.047 -11.761 0.996 1.00 96.94 99 ILE A C 1
ATOM 747 O O . ILE A 1 99 ? -11.611 -12.455 0.077 1.00 96.94 99 ILE A O 1
ATOM 751 N N . PRO A 1 100 ? -13.279 -11.956 1.502 1.00 96.19 100 PRO A N 1
ATOM 752 C CA . PRO A 1 100 ? -14.101 -13.086 1.093 1.00 96.19 100 PRO A CA 1
ATOM 753 C C . PRO A 1 100 ? -14.661 -12.911 -0.329 1.00 96.19 100 PRO A C 1
ATOM 755 O O . PRO A 1 100 ? -14.932 -11.781 -0.756 1.00 96.19 100 PRO A O 1
ATOM 758 N N . PRO A 1 101 ? -14.919 -14.015 -1.054 1.00 96.12 101 PRO A N 1
ATOM 75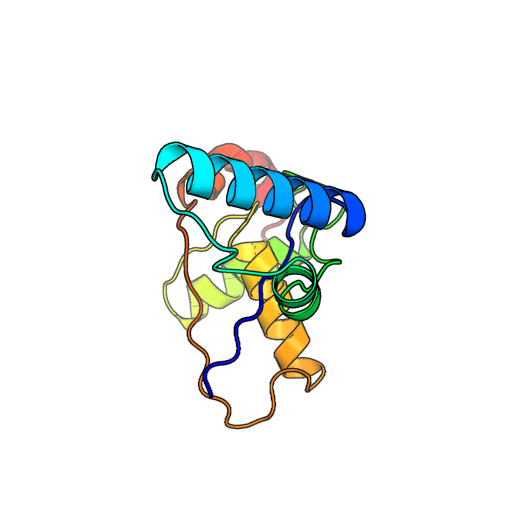9 C CA . PRO A 1 101 ? -15.584 -13.970 -2.351 1.00 96.12 101 PRO A CA 1
ATOM 760 C C . PRO A 1 101 ? -16.910 -13.200 -2.298 1.00 96.12 101 PRO A C 1
ATOM 762 O O . PRO A 1 101 ? -17.708 -13.365 -1.376 1.00 96.12 101 PRO A O 1
ATOM 765 N N . GLY A 1 102 ? -17.151 -12.353 -3.299 1.00 96.19 102 GLY A N 1
ATOM 766 C CA . GLY A 1 102 ? -18.348 -11.510 -3.369 1.00 96.19 102 GLY A CA 1
ATOM 767 C C . GLY A 1 102 ? -18.298 -10.240 -2.509 1.00 96.19 102 GLY A C 1
ATOM 768 O O . GLY A 1 102 ? -19.254 -9.460 -2.538 1.00 96.19 102 GLY A O 1
ATOM 769 N N . ALA A 1 103 ? -17.207 -9.989 -1.773 1.00 96.50 103 ALA A N 1
ATOM 770 C CA . ALA A 1 103 ? -16.995 -8.710 -1.104 1.00 96.50 103 ALA A CA 1
ATOM 771 C C . ALA A 1 103 ? -16.915 -7.555 -2.116 1.00 96.50 103 ALA A C 1
ATOM 773 O O . ALA A 1 103 ? -16.335 -7.680 -3.193 1.00 96.50 103 ALA A O 1
ATOM 774 N N . ARG A 1 104 ? -17.472 -6.399 -1.743 1.00 96.69 104 ARG A N 1
ATOM 775 C CA . ARG A 1 104 ? -17.302 -5.146 -2.489 1.00 96.69 104 ARG A CA 1
ATOM 776 C C . ARG A 1 104 ? -16.155 -4.374 -1.860 1.00 96.69 104 ARG A C 1
ATOM 778 O O . ARG A 1 104 ? -16.226 -4.047 -0.677 1.00 96.69 104 ARG A O 1
ATOM 785 N N . VAL A 1 105 ? -15.122 -4.094 -2.645 1.00 97.12 105 VAL A N 1
ATOM 786 C CA . VAL A 1 105 ? -13.906 -3.422 -2.180 1.00 97.12 105 VAL A CA 1
ATOM 787 C C . VAL A 1 105 ? -13.793 -2.062 -2.855 1.00 97.12 105 VAL A C 1
ATOM 789 O O . VAL A 1 105 ? -13.921 -1.962 -4.072 1.00 97.12 105 VAL A O 1
ATOM 792 N N . LEU A 1 106 ? -13.541 -1.024 -2.058 1.00 97.75 106 LEU A N 1
ATOM 793 C CA . LEU A 1 106 ? -13.094 0.275 -2.547 1.00 97.75 106 LEU A CA 1
ATOM 794 C C . LEU A 1 106 ? -11.579 0.349 -2.362 1.00 97.75 106 LEU A C 1
ATOM 796 O O . LEU A 1 106 ? -11.101 0.421 -1.233 1.00 97.75 106 LEU A O 1
ATOM 800 N N . PHE A 1 107 ? -10.837 0.326 -3.465 1.00 98.00 107 PHE A N 1
ATOM 801 C CA . PHE A 1 107 ? -9.405 0.601 -3.444 1.00 98.00 107 PHE A CA 1
ATOM 802 C C . PHE A 1 107 ? -9.174 2.109 -3.577 1.00 98.00 107 PHE A C 1
ATOM 804 O O . PHE A 1 107 ? -9.678 2.737 -4.509 1.00 98.00 107 PHE A O 1
ATOM 811 N N . VAL A 1 108 ? -8.417 2.694 -2.649 1.00 98.06 108 VAL A N 1
ATOM 812 C CA . VAL A 1 108 ? -8.068 4.118 -2.689 1.00 98.06 108 VAL A CA 1
ATOM 813 C C . VAL A 1 108 ? -6.779 4.282 -3.485 1.00 98.06 108 VAL A C 1
ATOM 815 O O . VAL A 1 108 ? -5.685 4.042 -2.982 1.00 98.06 108 VAL A O 1
ATOM 818 N N . HIS A 1 109 ? -6.911 4.700 -4.742 1.00 97.81 109 HIS A N 1
ATOM 819 C CA . HIS A 1 109 ? -5.771 5.002 -5.598 1.00 97.81 109 HIS A CA 1
ATOM 820 C C . HIS A 1 109 ? -5.180 6.372 -5.230 1.00 97.81 109 HIS A C 1
ATOM 822 O O . HIS A 1 109 ? -5.648 7.407 -5.701 1.00 97.81 109 HIS A O 1
ATOM 828 N N . THR A 1 110 ? -4.129 6.389 -4.410 1.00 97.50 110 THR A N 1
ATOM 829 C CA . THR A 1 110 ? -3.526 7.626 -3.872 1.00 97.50 110 THR A CA 1
ATOM 830 C C . THR A 1 110 ? -2.686 8.423 -4.877 1.00 97.50 110 THR A C 1
ATOM 832 O O . THR A 1 110 ? -2.319 9.559 -4.594 1.00 97.50 110 THR A O 1
ATOM 835 N N . GLY A 1 111 ? -2.412 7.873 -6.064 1.00 97.00 111 GLY A N 1
ATOM 836 C CA . GLY A 1 111 ? -1.729 8.573 -7.155 1.00 97.00 111 GLY A CA 1
ATOM 837 C C . GLY A 1 111 ? -0.359 7.967 -7.431 1.00 97.00 111 GLY A C 1
ATOM 838 O O . GLY A 1 111 ? -0.260 6.757 -7.579 1.00 97.00 111 GLY A O 1
ATOM 839 N N . GLY A 1 112 ? 0.674 8.807 -7.542 1.00 96.31 112 GLY A N 1
ATOM 840 C CA . GLY A 1 112 ? 2.063 8.357 -7.696 1.00 96.31 112 GLY A CA 1
ATOM 841 C C . GLY A 1 112 ? 2.537 8.136 -9.135 1.00 96.31 112 GLY A C 1
ATOM 842 O O . GLY A 1 112 ? 3.687 7.763 -9.326 1.00 96.31 112 GLY A O 1
ATOM 843 N N . LEU A 1 113 ? 1.708 8.416 -10.149 1.00 94.06 113 LEU A N 1
ATOM 844 C CA . LEU A 1 113 ? 1.996 8.120 -11.563 1.00 94.06 113 LEU A CA 1
ATOM 845 C C . LEU A 1 113 ? 3.389 8.574 -12.044 1.00 94.06 113 LEU A C 1
ATOM 847 O O . LEU A 1 113 ? 4.018 7.886 -12.842 1.00 94.06 113 LEU A O 1
ATOM 851 N N . GLY A 1 114 ? 3.887 9.703 -11.526 1.00 95.75 114 GLY A N 1
ATOM 852 C CA . GLY A 1 114 ? 5.235 10.209 -11.811 1.00 95.75 114 GLY A CA 1
ATOM 853 C C . GLY A 1 114 ? 6.355 9.191 -11.556 1.00 95.75 114 GLY A C 1
ATOM 854 O O . GLY A 1 114 ? 7.367 9.215 -12.253 1.00 95.75 114 GLY A O 1
ATOM 855 N N . GLY A 1 115 ? 6.149 8.252 -10.627 1.00 94.56 115 GLY A N 1
ATOM 856 C CA . GLY A 1 115 ? 7.089 7.178 -10.319 1.00 94.56 115 GLY A CA 1
ATOM 857 C C . GLY A 1 115 ? 7.401 6.275 -11.516 1.00 94.56 115 GLY A C 1
ATOM 858 O O . GLY A 1 115 ? 8.522 5.792 -11.621 1.00 94.56 115 GLY A O 1
ATOM 859 N N . LEU A 1 116 ? 6.476 6.094 -12.465 1.00 95.56 116 LEU A N 1
ATOM 860 C CA . LEU A 1 116 ? 6.758 5.300 -13.669 1.00 95.56 116 LEU A CA 1
ATOM 861 C C . LEU A 1 116 ? 7.853 5.924 -14.542 1.00 95.56 116 LEU A C 1
ATOM 863 O O . LEU A 1 116 ? 8.644 5.199 -15.130 1.00 95.56 116 LEU A O 1
ATOM 867 N N . PHE A 1 117 ? 7.912 7.256 -14.595 1.00 95.81 117 PHE A N 1
ATOM 868 C CA . PHE A 1 117 ? 8.928 7.982 -15.359 1.00 95.81 117 PHE A CA 1
ATOM 869 C C . PHE A 1 117 ? 10.218 8.150 -14.556 1.00 95.81 117 PHE A C 1
ATOM 871 O O . PHE A 1 117 ? 11.309 8.064 -15.102 1.00 95.81 117 PHE A O 1
ATOM 878 N N . GLN A 1 118 ? 10.109 8.356 -13.240 1.00 96.69 118 GLN A N 1
ATOM 879 C CA . GLN A 1 118 ? 11.279 8.470 -12.368 1.00 96.69 118 GLN A CA 1
ATOM 880 C C . GLN A 1 118 ? 12.124 7.187 -12.353 1.00 96.69 118 GLN A C 1
ATOM 882 O O . GLN A 1 118 ? 13.345 7.264 -12.249 1.00 96.69 118 GLN A O 1
ATOM 887 N N . TYR A 1 119 ? 11.477 6.024 -12.437 1.00 95.06 119 TYR A N 1
ATOM 888 C CA . TYR A 1 119 ? 12.130 4.716 -12.413 1.00 95.06 119 TYR A CA 1
ATOM 889 C C . TYR A 1 119 ? 12.134 4.034 -13.792 1.00 95.06 119 TY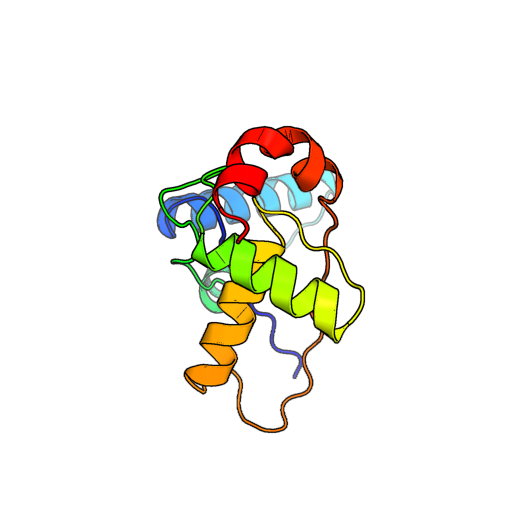R A C 1
ATOM 891 O O . TYR A 1 119 ? 12.241 2.811 -13.857 1.00 95.06 119 TYR A O 1
ATOM 899 N N . GLU A 1 120 ? 12.012 4.800 -14.883 1.00 95.94 120 GLU A N 1
ATOM 900 C CA . GLU A 1 120 ? 11.871 4.273 -16.249 1.00 95.94 120 GLU A CA 1
ATOM 901 C C . GLU A 1 120 ? 12.972 3.275 -16.619 1.00 95.94 120 GLU A C 1
ATOM 903 O O . GLU A 1 120 ? 12.653 2.188 -17.102 1.00 95.94 120 GLU A O 1
ATOM 908 N N . ASP A 1 121 ? 14.239 3.603 -16.346 1.00 95.88 121 ASP A N 1
ATOM 909 C CA . ASP A 1 121 ? 15.381 2.740 -16.675 1.00 95.88 121 ASP A CA 1
ATOM 910 C C . ASP A 1 121 ? 15.243 1.358 -16.015 1.00 95.88 121 ASP A C 1
ATOM 912 O O . ASP A 1 121 ? 15.309 0.326 -16.678 1.00 95.88 121 ASP A O 1
ATOM 916 N N . ILE A 1 122 ? 14.944 1.339 -14.711 1.00 95.31 122 ILE A N 1
ATOM 917 C CA . ILE A 1 122 ? 14.789 0.107 -13.923 1.00 95.31 122 ILE A CA 1
ATOM 918 C C . ILE A 1 122 ? 13.563 -0.684 -14.391 1.00 95.31 122 ILE A C 1
ATOM 920 O O . ILE A 1 122 ? 13.611 -1.907 -14.515 1.00 95.31 122 ILE A O 1
ATOM 924 N N . ILE A 1 123 ? 12.443 0.000 -14.633 1.00 95.62 123 ILE A N 1
ATOM 925 C CA . ILE A 1 123 ? 11.192 -0.645 -15.044 1.00 95.62 123 ILE A CA 1
ATOM 926 C C . ILE A 1 123 ? 11.347 -1.263 -16.431 1.00 95.62 123 ILE A C 1
ATOM 928 O O . ILE A 1 123 ? 10.900 -2.389 -16.640 1.00 95.62 123 ILE A O 1
ATOM 932 N N . SER A 1 124 ? 11.987 -0.557 -17.362 1.00 94.31 124 SER A N 1
ATOM 933 C CA . SER A 1 124 ? 12.158 -1.002 -18.748 1.00 94.31 124 SER A CA 1
ATOM 934 C C . SER A 1 124 ? 12.946 -2.307 -18.839 1.00 94.31 124 SER A C 1
ATOM 936 O O . SER A 1 124 ? 12.597 -3.164 -19.645 1.00 94.31 124 SER A O 1
ATOM 938 N N . GLU A 1 125 ? 13.929 -2.515 -17.961 1.00 95.25 125 GLU A N 1
ATOM 939 C CA . GLU A 1 125 ? 14.669 -3.783 -17.852 1.00 95.25 125 GLU A CA 1
ATOM 940 C C . GLU A 1 125 ? 13.814 -4.954 -17.331 1.00 95.25 125 GLU A C 1
ATOM 942 O O . GLU A 1 125 ? 14.131 -6.122 -17.567 1.00 95.25 125 GLU A O 1
ATOM 947 N N . MET A 1 126 ? 12.729 -4.665 -16.608 1.00 94.69 126 MET A N 1
ATOM 948 C CA . MET A 1 126 ? 11.814 -5.671 -16.056 1.00 94.69 126 MET A CA 1
ATOM 949 C C . MET A 1 126 ? 10.648 -6.001 -16.993 1.00 94.69 126 MET A C 1
ATOM 951 O O . MET A 1 126 ? 9.931 -6.982 -16.754 1.00 94.69 126 MET A O 1
ATOM 955 N N . LEU A 1 127 ? 10.444 -5.195 -18.038 1.00 88.31 127 LEU A N 1
ATOM 956 C CA . LEU A 1 127 ? 9.439 -5.431 -19.064 1.00 88.31 127 LEU A CA 1
ATOM 957 C C . LEU A 1 127 ? 9.933 -6.477 -20.089 1.00 88.31 127 LEU A C 1
ATOM 959 O O . LEU A 1 127 ? 11.133 -6.601 -20.319 1.00 88.31 127 LEU A O 1
ATOM 963 N N . PRO A 1 128 ? 9.020 -7.284 -20.658 1.00 79.94 128 PRO A N 1
ATOM 964 C CA . PRO A 1 128 ? 9.324 -8.296 -21.664 1.00 79.94 128 PRO A CA 1
ATOM 965 C C . PRO A 1 128 ? 9.688 -7.697 -23.022 1.00 79.94 128 PRO A C 1
ATOM 967 O O . PRO A 1 128 ? 9.206 -6.582 -23.332 1.00 79.94 128 PRO A O 1
#

Solvent-accessible surface area (backbone atoms only — not comparable to full-atom values): 7514 Å² total; per-residue (Å²): 133,90,82,70,78,45,65,36,28,23,62,58,60,68,58,47,52,50,52,52,51,53,51,50,54,52,50,32,61,74,66,73,52,86,73,76,91,64,50,72,65,55,54,58,73,26,50,44,63,84,40,14,72,93,23,67,73,42,76,52,61,72,35,52,52,45,24,52,49,42,30,75,74,70,71,45,73,47,5,61,48,47,45,11,27,37,49,46,47,52,53,48,35,44,75,72,51,77,44,51,92,90,66,88,81,86,82,84,81,86,49,56,55,66,44,53,66,77,43,35,74,67,50,58,74,64,53,133

Foldseek 3Di:
DDAAAAEDAFDDPVVVLVVVVVVQVVVCV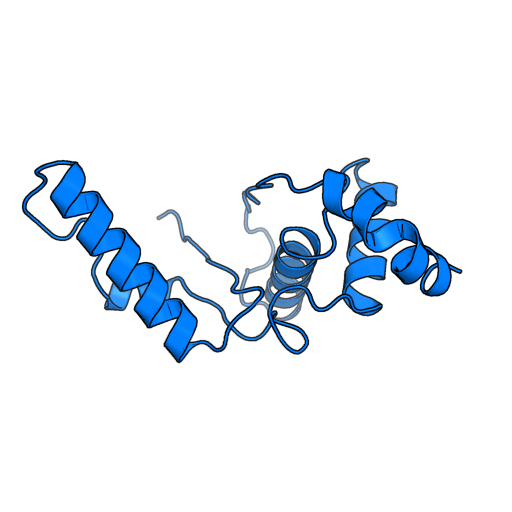VVVHPDRPDDSVNSSVRYDYDLNCHGAPDADLLLLVQQVVCCVPPVDGAARGPRSSVVVVVVVCDVVCVPPPPDDDDDDRPDHNVNCVVCVVVSVVSDD

Mean predicted aligned error: 3.49 Å

Sequence (128 aa):
SLKTLCIGVGDPREELLEDVNVLVEKTLSLLEMEGGILTVKDIEGATIAGYGFGGYGTIVKEVIEVIRYVARKEGIYLDPVYTGKAFFGLMDLVHGGVIPPGARVLFVHTGGLGGLFQYEDIISEMLP

pLDDT: mean 94.12, std 5.58, range [64.69, 98.62]

Radius of gyration: 16.31 Å; Cα contacts (8 Å, |Δi|>4): 137; chains: 1; bounding box: 35×37×44 Å

Nearest PDB structures (foldseek):
  7ysk-assembly1_B  TM=8.958E-01  e=2.029E-06  Pectobacterium atrosepticum SCRI1043
  7ysl-assembly1_B  TM=8.689E-01  e=5.183E-06  Pectobacterium atrosepticum SCRI1043
  1tzk-assembly1_A  TM=8.373E-01  e=4.395E-04  Pseudomonas sp. ACP
  1tzk-assembly1_C  TM=8.419E-01  e=1.123E-03  Pseudomonas sp. ACP
  1tzm-assembly1_C  TM=8.407E-01  e=1.740E-03  Pseudomonas sp. ACP